Protein AF-A0A200IMK9-F1 (afdb_monomer)

Mean predicted aligned error: 8.88 Å

Radius of gyration: 15.99 Å; Cα contacts (8 Å, |Δi|>4): 123; chains: 1; bounding box: 32×32×60 Å

Nearest PDB structures (foldseek):
  2ril-assembly1_A-2  TM=3.548E-01  e=4.565E+00  Shewanella loihica PV-4
  8ffz-assembly1_B  TM=2.718E-01  e=2.944E+00  Saccharomyces cerevisiae S288C

Sequence (125 aa):
MKTKLRGLKRRWKLMLKNLDNMAETIDSTDDEIFIKESFQDFNRKISSSYKIELFDKLLHILTTKQKQDGKRCYLLWYLPNDIFESSILIFNGSVALEKFIKERSSSAIDSGEYRLFLNKVNNPE

pLDDT: mean 75.06, std 14.64, range [32.56, 89.75]

Foldseek 3Di:
DPPPPVVVVVLLVVQLVVLVVVLVDDDVPDQKFFRPDDPVVCLVPQDPVSLVVVVVSQVVSQVSNCVVDVQKWWKFKADSSCRRPTIIGIGRDDVVVVVVCVVVVVVPPRPPIDIDTDHPPDPDD

Solvent-accessible surface area (backbone atoms only — not comparable to full-atom values): 7564 Å² total; per-residue (Å²): 136,86,74,68,60,67,54,49,57,51,50,51,54,48,46,55,52,52,52,50,51,56,50,70,54,83,60,94,80,63,51,62,51,66,57,85,67,81,53,80,96,44,62,96,66,68,48,72,67,57,52,49,54,50,50,55,49,52,51,52,36,53,57,50,42,44,72,77,39,81,73,50,32,47,34,41,43,38,27,83,91,46,59,60,78,20,32,37,42,47,27,95,26,65,70,60,48,53,51,51,53,53,63,52,65,75,60,73,80,75,82,76,59,50,77,47,77,60,72,80,76,78,81,77,130

Secondary structure (DSSP, 8-state):
---SHHHHHHHHHHHHHHHHHHHH---TT-SEEE-----GGGGGG--HHHHHHHHHHHHHHHHHHHHH-SSSEEEEEE-TT-GGG-EEEEESSHHHHHHHHHHHHTT---TT-EEEEE-------

Structure (mmCIF, N/CA/C/O backbone):
data_AF-A0A200IMK9-F1
#
_entry.id   AF-A0A200IMK9-F1
#
loop_
_atom_site.group_PDB
_atom_site.id
_atom_site.type_symbol
_atom_site.label_atom_id
_atom_site.label_alt_id
_atom_site.label_comp_id
_atom_site.label_asym_id
_atom_site.label_entity_id
_atom_site.label_seq_id
_atom_site.pdbx_PDB_ins_code
_atom_site.Cartn_x
_atom_site.Cartn_y
_atom_site.Cartn_z
_atom_site.occupancy
_atom_site.B_iso_or_equiv
_atom_site.auth_seq_id
_atom_site.auth_comp_id
_atom_site.auth_asym_id
_atom_site.auth_atom_id
_atom_site.pdbx_PDB_model_num
ATOM 1 N N . MET A 1 1 ? 13.988 -2.450 -32.030 1.00 40.12 1 MET A N 1
ATOM 2 C CA . MET A 1 1 ? 12.693 -2.057 -31.417 1.00 40.12 1 MET A CA 1
ATOM 3 C C . MET A 1 1 ? 12.920 -1.338 -30.077 1.00 40.12 1 MET A C 1
ATOM 5 O O . MET A 1 1 ? 13.164 -1.987 -29.069 1.00 40.12 1 MET A O 1
ATOM 9 N N . LYS A 1 2 ? 12.879 0.005 -30.054 1.00 46.94 2 LYS A N 1
ATOM 10 C CA . LYS A 1 2 ? 13.056 0.873 -28.857 1.00 46.94 2 LYS A CA 1
ATOM 11 C C . LYS A 1 2 ? 11.723 1.217 -28.154 1.00 46.94 2 LYS A C 1
ATOM 13 O O . LYS A 1 2 ? 11.621 2.205 -27.435 1.00 46.94 2 LYS A O 1
ATOM 18 N N . THR A 1 3 ? 10.684 0.409 -28.352 1.00 49.59 3 THR A N 1
ATOM 19 C CA . THR A 1 3 ? 9.306 0.682 -27.903 1.00 49.59 3 THR A CA 1
ATOM 20 C C . THR A 1 3 ? 9.033 0.365 -26.426 1.00 49.59 3 THR A C 1
ATOM 22 O O . THR A 1 3 ? 7.957 0.677 -25.933 1.00 49.59 3 THR A O 1
ATOM 25 N N . LYS A 1 4 ? 9.985 -0.210 -25.677 1.00 54.78 4 LYS A N 1
ATOM 26 C CA . LYS A 1 4 ? 9.686 -0.814 -24.361 1.00 54.78 4 LYS A CA 1
ATOM 27 C C . LYS A 1 4 ? 9.891 0.081 -23.123 1.00 54.78 4 LYS A C 1
ATOM 29 O O . LYS A 1 4 ? 9.243 -0.161 -22.116 1.00 54.78 4 LYS A O 1
ATOM 34 N N . LEU A 1 5 ? 10.724 1.129 -23.170 1.00 55.88 5 LEU A N 1
ATOM 35 C CA . LEU A 1 5 ? 11.076 1.928 -21.970 1.00 55.88 5 LEU A CA 1
ATOM 36 C C . LEU A 1 5 ? 10.226 3.196 -21.773 1.00 55.88 5 LEU A C 1
ATOM 38 O O . LEU A 1 5 ? 9.859 3.532 -20.648 1.00 55.88 5 LEU A O 1
ATOM 42 N N . ARG A 1 6 ? 9.870 3.896 -22.862 1.00 59.88 6 ARG A N 1
ATOM 43 C CA . ARG A 1 6 ? 9.044 5.119 -22.784 1.00 59.88 6 ARG A CA 1
ATOM 44 C C . ARG A 1 6 ? 7.626 4.828 -22.279 1.00 59.88 6 ARG A C 1
ATOM 46 O O . ARG A 1 6 ? 7.093 5.609 -21.496 1.00 59.88 6 ARG A O 1
ATOM 53 N N . GLY A 1 7 ? 7.047 3.694 -22.683 1.00 75.06 7 GLY A N 1
ATOM 54 C CA . GLY A 1 7 ? 5.740 3.240 -22.197 1.00 75.06 7 GLY A CA 1
ATOM 55 C C . GLY A 1 7 ? 5.753 2.904 -20.706 1.00 75.06 7 GLY A C 1
ATOM 56 O O . GLY A 1 7 ? 4.855 3.331 -19.986 1.00 75.06 7 GLY A O 1
ATOM 57 N N . LEU A 1 8 ? 6.810 2.235 -20.230 1.00 75.25 8 LEU A N 1
ATOM 58 C CA . LEU A 1 8 ? 6.971 1.875 -18.820 1.00 75.25 8 LEU A CA 1
ATOM 59 C C . LEU A 1 8 ? 7.047 3.115 -17.924 1.00 75.25 8 LEU A C 1
ATOM 61 O O . LEU A 1 8 ? 6.275 3.232 -16.981 1.00 75.25 8 LEU A O 1
ATOM 65 N N . LYS A 1 9 ? 7.897 4.091 -18.273 1.00 79.44 9 LYS A N 1
ATOM 66 C CA . LYS A 1 9 ? 8.014 5.344 -17.508 1.00 79.44 9 LYS A CA 1
ATOM 67 C C . LYS A 1 9 ? 6.693 6.118 -17.455 1.00 79.44 9 LYS A C 1
ATOM 69 O O . LYS A 1 9 ? 6.370 6.705 -16.428 1.00 79.44 9 LYS A O 1
ATOM 74 N N . ARG A 1 10 ? 5.925 6.135 -18.553 1.00 82.62 10 ARG A N 1
ATOM 75 C CA . ARG A 1 10 ? 4.606 6.788 -18.592 1.00 82.62 10 ARG A CA 1
ATOM 76 C C . ARG A 1 10 ? 3.596 6.070 -17.698 1.00 82.62 10 ARG A C 1
ATOM 78 O O . ARG A 1 10 ? 2.883 6.743 -16.966 1.00 82.62 10 ARG A O 1
ATOM 85 N N . ARG A 1 11 ? 3.549 4.736 -17.749 1.00 83.31 11 ARG A N 1
ATOM 86 C CA . ARG A 1 11 ? 2.669 3.930 -16.893 1.00 83.31 11 ARG A CA 1
ATOM 87 C C . ARG A 1 11 ? 3.039 4.057 -15.413 1.00 83.31 11 ARG A C 1
ATOM 89 O O . ARG A 1 11 ? 2.147 4.246 -14.605 1.00 83.31 11 ARG A O 1
ATOM 96 N N . TRP A 1 12 ? 4.331 4.068 -15.080 1.00 86.00 12 TRP A N 1
ATOM 97 C CA . TRP A 1 12 ? 4.812 4.309 -13.713 1.00 86.00 12 TRP A CA 1
ATOM 98 C C . TRP A 1 12 ? 4.339 5.657 -13.168 1.00 86.00 12 TRP A C 1
ATOM 100 O O . TRP A 1 12 ? 3.730 5.731 -12.109 1.00 86.00 12 TRP A O 1
ATOM 110 N N . LYS A 1 13 ? 4.526 6.730 -13.945 1.00 87.50 13 LYS A N 1
ATOM 111 C CA . LYS A 1 13 ? 4.020 8.058 -13.574 1.00 87.50 13 LYS A CA 1
ATOM 112 C C . LYS A 1 13 ? 2.499 8.099 -13.423 1.00 87.50 13 LYS A C 1
ATOM 114 O O . LYS A 1 13 ? 2.005 8.828 -12.573 1.00 87.50 13 LYS A O 1
ATOM 119 N N . LEU A 1 14 ? 1.770 7.364 -14.264 1.00 87.19 14 LEU A N 1
ATOM 120 C CA . LEU A 1 14 ? 0.314 7.289 -14.184 1.00 87.19 14 LEU A CA 1
ATOM 121 C C . LEU A 1 14 ? -0.135 6.581 -12.901 1.00 87.19 14 LEU A C 1
ATOM 123 O O . LEU A 1 14 ? -0.978 7.129 -12.204 1.00 87.19 14 LEU A O 1
ATOM 127 N N . MET A 1 15 ? 0.485 5.447 -12.561 1.00 88.25 15 MET A N 1
ATOM 128 C CA . MET A 1 15 ? 0.257 4.738 -11.298 1.00 88.25 15 MET A CA 1
ATOM 129 C C . MET A 1 15 ? 0.483 5.663 -10.100 1.00 88.25 15 MET A C 1
ATOM 131 O O . MET A 1 15 ? -0.398 5.808 -9.261 1.00 88.25 15 MET A O 1
ATOM 135 N N . LEU A 1 16 ? 1.624 6.362 -10.050 1.00 88.81 16 LEU A N 1
ATOM 136 C CA . LEU A 1 16 ? 1.916 7.295 -8.955 1.00 88.81 16 LEU A CA 1
ATOM 137 C C . LEU A 1 16 ? 0.868 8.410 -8.838 1.00 88.81 16 LEU A C 1
ATOM 139 O O . LEU A 1 16 ? 0.472 8.747 -7.728 1.00 88.81 16 LEU A O 1
ATOM 143 N N . LYS A 1 17 ? 0.397 8.952 -9.969 1.00 87.94 17 LYS A N 1
ATOM 144 C CA . LYS A 1 17 ? -0.661 9.971 -9.987 1.00 87.94 17 LYS A CA 1
ATOM 145 C C . LYS A 1 17 ? -2.008 9.411 -9.520 1.00 87.94 17 LYS A C 1
ATOM 147 O O . LYS A 1 17 ? -2.759 10.104 -8.846 1.00 87.94 17 LYS A O 1
ATOM 152 N N . ASN A 1 18 ? -2.330 8.175 -9.886 1.00 86.44 18 ASN A N 1
ATOM 153 C CA . ASN A 1 18 ? -3.572 7.537 -9.462 1.00 86.44 18 ASN A CA 1
ATOM 154 C C . ASN A 1 18 ? -3.564 7.250 -7.958 1.00 86.44 18 ASN A C 1
ATOM 156 O O . ASN A 1 18 ? -4.567 7.505 -7.297 1.00 86.44 18 ASN A O 1
ATOM 160 N N . LEU A 1 19 ? -2.421 6.822 -7.415 1.00 87.00 19 LEU A N 1
ATOM 161 C CA . LEU A 1 19 ? -2.219 6.693 -5.973 1.00 87.00 19 LEU A CA 1
ATOM 162 C C . LEU A 1 19 ? -2.364 8.042 -5.246 1.00 87.00 19 LEU A C 1
ATOM 164 O O . LEU A 1 19 ? -3.026 8.092 -4.214 1.00 87.00 19 LEU A O 1
ATOM 168 N N . ASP A 1 20 ? -1.824 9.140 -5.794 1.00 83.44 20 ASP A N 1
ATOM 169 C CA . ASP A 1 20 ? -2.028 10.488 -5.227 1.00 83.44 20 ASP A CA 1
ATOM 170 C C . ASP A 1 20 ? -3.508 10.870 -5.168 1.00 83.44 20 ASP A C 1
ATOM 172 O O . ASP A 1 20 ? -3.994 11.316 -4.134 1.00 83.44 20 ASP A O 1
ATOM 176 N N . ASN A 1 21 ? -4.249 10.640 -6.253 1.00 84.31 21 ASN A N 1
ATOM 177 C CA . ASN A 1 21 ? -5.676 10.951 -6.278 1.00 84.31 21 ASN A CA 1
ATOM 178 C C . ASN A 1 21 ? -6.437 10.161 -5.198 1.00 84.31 21 ASN A C 1
ATOM 180 O O . ASN A 1 21 ? -7.277 10.730 -4.507 1.00 84.31 21 ASN A O 1
ATOM 184 N N . MET A 1 22 ? -6.111 8.873 -5.012 1.00 80.00 22 MET A N 1
ATOM 185 C CA . MET A 1 22 ? -6.697 8.044 -3.946 1.00 80.00 22 MET A CA 1
ATOM 186 C C . MET A 1 22 ? -6.326 8.550 -2.545 1.00 80.00 22 MET A C 1
ATOM 188 O O . MET A 1 22 ? -7.119 8.437 -1.608 1.00 80.00 22 MET A O 1
ATOM 192 N N . ALA A 1 23 ? -5.138 9.139 -2.388 1.00 73.38 23 ALA A N 1
ATOM 193 C CA . ALA A 1 23 ? -4.707 9.774 -1.147 1.00 73.38 23 ALA A CA 1
ATOM 194 C C . ALA A 1 23 ? -5.572 10.991 -0.792 1.00 73.38 23 ALA A C 1
ATOM 196 O O . ALA A 1 23 ? -5.907 11.192 0.375 1.00 73.38 23 ALA A O 1
ATOM 197 N N . GLU A 1 24 ? -5.979 11.769 -1.791 1.00 74.50 24 GLU A N 1
ATOM 198 C CA . GLU A 1 24 ? -6.756 12.997 -1.609 1.00 74.50 24 GLU A CA 1
ATOM 199 C C . GLU A 1 24 ? -8.262 12.736 -1.452 1.00 74.50 24 GLU A C 1
ATOM 201 O O . GLU A 1 24 ? -8.929 13.425 -0.682 1.00 74.50 24 GLU A O 1
ATOM 206 N N . THR A 1 25 ? -8.811 11.710 -2.109 1.00 70.75 25 THR A N 1
ATOM 207 C CA . THR A 1 25 ? -10.236 11.364 -1.994 1.00 70.75 25 THR A CA 1
ATOM 208 C C . THR A 1 25 ? -10.497 10.524 -0.749 1.00 70.75 25 THR A C 1
ATOM 210 O O . THR A 1 25 ? -10.087 9.367 -0.676 1.00 70.75 25 THR A O 1
ATOM 213 N N . ILE A 1 26 ? -11.156 11.090 0.263 1.00 59.22 26 ILE A N 1
ATOM 214 C CA . ILE A 1 26 ? -11.654 10.326 1.416 1.00 59.22 26 ILE A CA 1
ATOM 215 C C . ILE A 1 26 ? -13.020 9.758 1.034 1.00 59.22 26 ILE A C 1
ATOM 217 O O . ILE A 1 26 ? -14.039 10.414 1.235 1.00 59.22 26 ILE A O 1
ATOM 221 N N . ASP A 1 27 ? -13.037 8.554 0.470 1.00 63.56 27 ASP A N 1
ATOM 222 C CA . ASP A 1 27 ? -14.257 7.756 0.462 1.00 63.56 27 ASP A CA 1
ATOM 223 C C . ASP A 1 27 ? -14.318 6.965 1.778 1.00 63.56 27 ASP A C 1
ATOM 225 O O . ASP A 1 27 ? -13.368 6.275 2.161 1.00 63.56 27 ASP A O 1
ATOM 229 N N . SER A 1 28 ? -15.409 7.118 2.530 1.00 57.91 28 SER A N 1
ATOM 230 C CA . SER A 1 28 ? -15.610 6.401 3.794 1.00 57.91 28 SER A CA 1
ATOM 231 C C . SER A 1 28 ? -15.906 4.913 3.597 1.00 57.91 28 SER A C 1
ATOM 233 O O . SER A 1 28 ? -15.990 4.194 4.590 1.00 57.91 28 SER A O 1
ATOM 235 N N . THR A 1 29 ? -16.109 4.472 2.352 1.00 65.31 29 THR A N 1
ATOM 236 C CA . THR A 1 29 ? -16.461 3.086 2.011 1.00 65.31 29 THR A CA 1
ATOM 237 C C . THR A 1 29 ? -15.278 2.227 1.567 1.00 65.31 29 THR A C 1
ATOM 239 O O . THR A 1 29 ? -15.408 1.007 1.542 1.00 65.31 29 THR A O 1
ATOM 242 N N . ASP A 1 30 ? -14.129 2.835 1.262 1.00 72.31 30 ASP A N 1
ATOM 243 C CA . ASP A 1 30 ? -12.940 2.087 0.860 1.00 72.31 30 ASP A CA 1
ATOM 244 C C . ASP A 1 30 ? -12.216 1.513 2.089 1.00 72.31 30 ASP A C 1
ATOM 246 O O . ASP A 1 30 ? -11.773 2.255 2.974 1.00 72.31 30 ASP A O 1
ATOM 250 N N . ASP A 1 31 ? -12.055 0.188 2.101 1.00 83.44 31 ASP A N 1
ATOM 251 C CA . ASP A 1 31 ? -11.272 -0.555 3.100 1.00 83.44 31 ASP A CA 1
ATOM 252 C C . ASP A 1 31 ? -9.808 -0.769 2.655 1.00 83.44 31 ASP A C 1
ATOM 254 O O . ASP A 1 31 ? -8.977 -1.265 3.418 1.00 83.44 31 ASP A O 1
ATOM 258 N N . GLU A 1 32 ? -9.459 -0.385 1.421 1.00 86.19 32 GLU A N 1
ATOM 259 C CA . GLU A 1 32 ? -8.133 -0.614 0.844 1.00 86.19 32 GLU A CA 1
ATOM 260 C C . GLU A 1 32 ? -7.762 0.419 -0.234 1.00 86.19 32 GLU A C 1
ATOM 262 O O . GLU A 1 32 ? -8.541 0.724 -1.137 1.00 86.19 32 GLU A O 1
ATOM 267 N N . ILE A 1 33 ? -6.519 0.903 -0.185 1.00 86.69 33 ILE A N 1
ATOM 268 C CA . ILE A 1 33 ? -5.871 1.659 -1.264 1.00 86.69 33 ILE A CA 1
ATOM 269 C C . ILE A 1 33 ? -4.807 0.759 -1.889 1.00 86.69 33 ILE A C 1
ATOM 271 O O . ILE A 1 33 ? -3.819 0.425 -1.238 1.00 86.69 33 ILE A O 1
ATOM 275 N N . PHE A 1 34 ? -4.971 0.403 -3.160 1.00 85.31 34 PHE A N 1
ATOM 276 C CA . PHE A 1 34 ? -4.105 -0.558 -3.844 1.00 85.31 34 PHE A CA 1
ATOM 277 C C . PHE A 1 34 ? -3.642 -0.066 -5.217 1.00 85.31 34 PHE A C 1
ATOM 279 O O . PHE A 1 34 ? -4.190 0.872 -5.805 1.00 85.31 34 PHE A O 1
ATOM 286 N N . ILE A 1 35 ? -2.618 -0.731 -5.7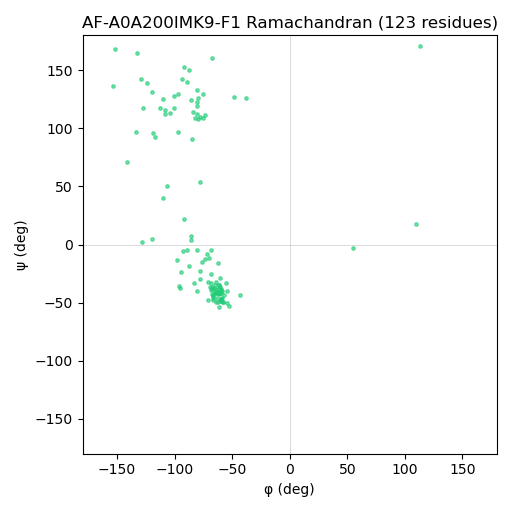46 1.00 83.38 35 ILE A N 1
ATOM 287 C CA . ILE A 1 35 ? -2.071 -0.453 -7.073 1.00 83.38 35 ILE A CA 1
ATOM 288 C C . ILE A 1 35 ? -2.962 -1.115 -8.127 1.00 83.38 35 ILE A C 1
ATOM 290 O O . ILE A 1 35 ? -2.965 -2.331 -8.294 1.00 83.38 35 ILE A O 1
ATOM 294 N N . LYS A 1 36 ? -3.719 -0.306 -8.875 1.00 77.75 36 LYS A N 1
ATOM 295 C CA . LYS A 1 36 ? -4.603 -0.804 -9.947 1.00 77.75 36 LYS A CA 1
ATOM 296 C C . LYS A 1 36 ? -3.839 -1.163 -11.224 1.00 77.75 36 LYS A C 1
ATOM 298 O O . LYS A 1 36 ? -4.331 -1.916 -12.064 1.00 77.75 36 LYS A O 1
ATOM 303 N N . GLU A 1 37 ? -2.653 -0.598 -11.419 1.00 79.38 37 GLU A N 1
ATOM 304 C CA . GLU A 1 37 ? -1.851 -0.806 -12.617 1.00 79.38 37 GLU A CA 1
ATOM 305 C C . GLU A 1 37 ? -1.073 -2.121 -12.572 1.00 79.38 37 GLU A C 1
ATOM 307 O O . GLU A 1 37 ? -0.150 -2.290 -11.785 1.00 79.38 37 GLU A O 1
ATOM 312 N N . SER A 1 38 ? -1.344 -3.009 -13.528 1.00 69.31 38 SER A N 1
ATOM 313 C CA . SER A 1 38 ? -0.500 -4.180 -13.765 1.00 69.31 38 SER A CA 1
ATOM 314 C C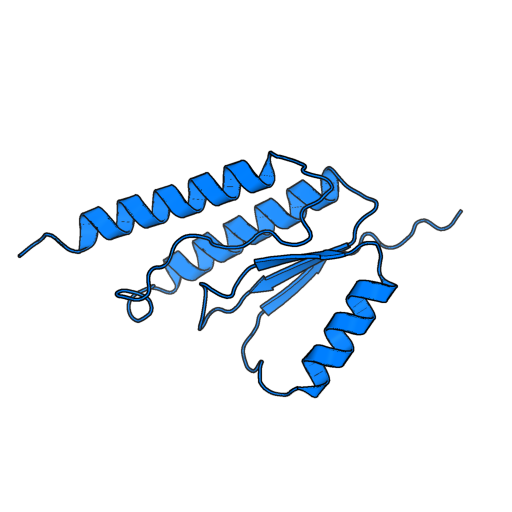 . SER A 1 38 ? 0.751 -3.818 -14.577 1.00 69.31 38 SER A C 1
ATOM 316 O O . SER A 1 38 ? 0.662 -3.294 -15.699 1.00 69.31 38 SER A O 1
ATOM 318 N N . PHE A 1 39 ? 1.932 -4.171 -14.054 1.00 70.50 39 PHE A N 1
ATOM 319 C CA . PHE A 1 39 ? 3.151 -4.334 -14.856 1.00 70.50 39 PHE A CA 1
ATOM 320 C C . PHE A 1 39 ? 3.574 -5.810 -14.960 1.00 70.50 39 PHE A C 1
ATOM 322 O O . PHE A 1 39 ? 4.773 -6.086 -14.932 1.00 70.50 39 PHE A O 1
ATOM 329 N N . GLN A 1 40 ? 2.632 -6.754 -15.118 1.00 64.81 40 GLN A N 1
ATOM 330 C CA . GLN A 1 40 ? 2.917 -8.199 -15.270 1.00 64.81 40 GLN A CA 1
ATOM 331 C C . GLN A 1 40 ? 4.101 -8.497 -16.218 1.00 64.81 40 GLN A C 1
ATOM 333 O O . GLN A 1 40 ? 5.010 -9.242 -15.856 1.00 64.81 40 GLN A O 1
ATOM 338 N N . ASP A 1 41 ? 4.181 -7.823 -17.372 1.00 61.25 41 ASP A N 1
ATOM 339 C CA . ASP A 1 41 ? 5.273 -7.994 -18.353 1.00 61.25 41 ASP A CA 1
ATOM 340 C C . ASP A 1 41 ? 6.648 -7.443 -17.906 1.00 61.25 41 ASP A C 1
ATOM 342 O O . ASP A 1 41 ? 7.676 -7.674 -18.554 1.00 61.25 41 ASP A O 1
ATOM 346 N N . PHE A 1 42 ? 6.686 -6.664 -16.824 1.00 64.19 42 PHE A N 1
ATOM 347 C CA . PHE A 1 42 ? 7.852 -5.915 -16.350 1.00 64.19 42 PHE A CA 1
ATOM 348 C C . PHE A 1 42 ? 8.187 -6.156 -14.875 1.00 64.19 42 PHE A C 1
ATOM 350 O O . PHE A 1 42 ? 9.164 -5.572 -14.409 1.00 64.19 42 PHE A O 1
ATOM 357 N N . ASN A 1 43 ? 7.462 -7.031 -14.165 1.00 59.34 43 ASN A N 1
ATOM 358 C CA . ASN A 1 43 ? 7.662 -7.278 -12.730 1.00 59.34 43 ASN A CA 1
ATOM 359 C C . ASN A 1 43 ? 9.132 -7.655 -12.414 1.00 59.34 43 ASN A C 1
ATOM 361 O O . ASN A 1 43 ? 9.769 -7.096 -11.526 1.00 59.34 43 ASN A O 1
ATOM 365 N N . ARG A 1 44 ? 9.757 -8.469 -13.283 1.00 57.97 44 ARG A N 1
ATOM 366 C CA . ARG A 1 44 ? 11.188 -8.854 -13.213 1.00 57.97 44 ARG A CA 1
ATOM 367 C C . ARG A 1 44 ? 12.199 -7.722 -13.492 1.00 57.97 44 ARG A C 1
ATOM 369 O O . ARG A 1 44 ? 13.400 -7.964 -13.430 1.00 57.97 44 ARG A O 1
ATOM 376 N N . LYS A 1 45 ? 11.757 -6.514 -13.859 1.00 64.50 45 LYS A N 1
ATOM 377 C CA . LYS A 1 45 ? 12.614 -5.379 -14.273 1.00 64.50 45 LYS A CA 1
ATOM 378 C C . LYS A 1 45 ? 12.470 -4.139 -13.396 1.00 64.50 45 LYS A C 1
ATOM 380 O O . LYS A 1 45 ? 13.061 -3.107 -13.718 1.00 64.50 45 LYS A O 1
ATOM 385 N N . ILE A 1 46 ? 11.698 -4.213 -12.318 1.00 74.94 46 ILE A N 1
ATOM 386 C CA . ILE A 1 46 ? 11.540 -3.082 -11.408 1.00 74.94 46 ILE A CA 1
ATOM 387 C C . ILE A 1 46 ? 12.778 -3.012 -10.516 1.00 74.94 46 ILE A C 1
ATOM 389 O O . ILE A 1 46 ? 13.015 -3.885 -9.681 1.00 74.94 46 ILE A O 1
ATOM 393 N N . SER A 1 47 ? 13.604 -1.991 -10.744 1.00 81.75 47 SER A N 1
ATOM 394 C CA . SER A 1 47 ? 14.821 -1.768 -9.967 1.00 81.75 47 SER A CA 1
ATOM 395 C C . SER A 1 47 ? 14.500 -1.379 -8.525 1.00 81.75 47 SER A C 1
ATOM 397 O O . SER A 1 47 ? 13.412 -0.884 -8.224 1.00 81.75 47 SER A O 1
ATOM 399 N N . SER A 1 48 ? 15.481 -1.532 -7.635 1.00 82.56 48 SER A N 1
ATOM 400 C CA . SER A 1 48 ? 15.357 -1.116 -6.235 1.00 82.56 48 SER A CA 1
ATOM 401 C C . SER A 1 48 ? 14.967 0.358 -6.088 1.00 82.56 48 SER A C 1
ATOM 403 O O . SER A 1 48 ? 14.204 0.690 -5.194 1.00 82.56 48 SER A O 1
ATOM 405 N N . SER A 1 49 ? 15.410 1.237 -6.993 1.00 84.50 49 SER A N 1
ATOM 406 C CA . SER A 1 49 ? 15.038 2.658 -6.968 1.00 84.50 49 SER A CA 1
ATOM 407 C C . SER A 1 49 ? 13.536 2.882 -7.158 1.00 84.50 49 SER A C 1
ATOM 409 O O . SER A 1 49 ? 12.954 3.689 -6.448 1.00 84.50 49 SER A O 1
ATOM 411 N N . TYR A 1 50 ? 12.899 2.148 -8.075 1.00 84.56 50 TYR A N 1
ATOM 412 C CA . TYR A 1 50 ? 11.449 2.232 -8.277 1.00 84.56 50 TYR A CA 1
ATOM 413 C C . TYR A 1 50 ? 10.677 1.642 -7.094 1.00 84.56 50 TYR A C 1
ATOM 415 O O . TYR A 1 50 ? 9.656 2.182 -6.686 1.00 84.56 50 TYR A O 1
ATOM 423 N N . LYS A 1 51 ? 11.195 0.562 -6.502 1.00 84.69 51 LYS A N 1
ATOM 424 C CA . LYS A 1 51 ? 10.640 -0.019 -5.274 1.00 84.69 51 LYS A CA 1
ATOM 425 C C . LYS A 1 51 ? 10.658 0.991 -4.119 1.00 84.69 51 LYS A C 1
ATOM 427 O O . LYS A 1 51 ? 9.644 1.178 -3.463 1.00 84.69 51 LYS A O 1
ATOM 432 N N . ILE A 1 52 ? 11.782 1.680 -3.913 1.00 86.44 52 ILE A N 1
ATOM 433 C CA . ILE A 1 52 ? 11.910 2.728 -2.887 1.00 86.44 52 ILE A CA 1
ATOM 434 C C . ILE A 1 52 ? 10.959 3.896 -3.178 1.00 86.44 52 ILE A C 1
ATOM 436 O O . ILE A 1 52 ? 10.223 4.300 -2.290 1.00 86.44 52 ILE A O 1
ATOM 440 N N . GLU A 1 53 ? 10.902 4.380 -4.424 1.00 89.50 53 GLU A N 1
ATOM 441 C CA . GLU A 1 53 ? 9.988 5.469 -4.813 1.00 89.50 53 GLU A CA 1
ATOM 442 C C . GLU A 1 53 ? 8.522 5.123 -4.511 1.00 89.50 53 GLU A C 1
ATOM 444 O O . GLU A 1 53 ? 7.782 5.953 -3.986 1.00 89.50 53 GLU A O 1
ATOM 449 N N . LEU A 1 54 ? 8.098 3.892 -4.817 1.00 88.38 54 LEU A N 1
ATOM 450 C CA . LEU A 1 54 ? 6.751 3.425 -4.502 1.00 88.38 54 LEU A CA 1
ATOM 451 C C . LEU A 1 54 ? 6.522 3.309 -2.992 1.00 88.38 54 LEU A C 1
ATOM 453 O O . LEU A 1 54 ? 5.471 3.713 -2.505 1.00 88.38 54 LEU A O 1
ATOM 457 N N . PHE A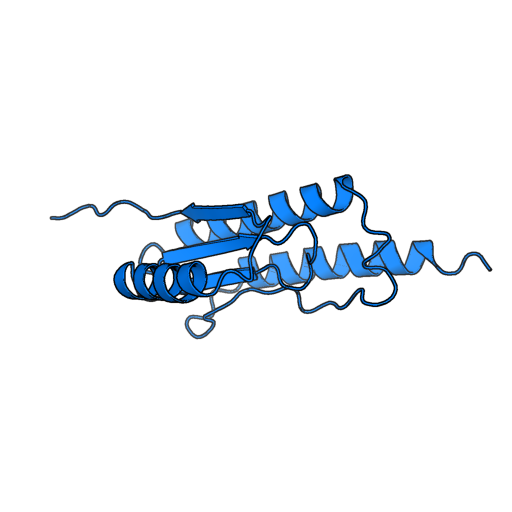 1 55 ? 7.488 2.774 -2.251 1.00 88.69 55 PHE A N 1
ATOM 458 C CA . PHE A 1 55 ? 7.395 2.679 -0.799 1.00 88.69 55 PHE A CA 1
ATOM 459 C C . PHE A 1 55 ? 7.244 4.061 -0.149 1.00 88.69 55 PHE A C 1
ATOM 461 O O . PHE A 1 55 ? 6.313 4.266 0.628 1.00 88.69 55 PHE A O 1
ATOM 468 N N . ASP A 1 56 ? 8.090 5.026 -0.522 1.00 89.31 56 ASP A N 1
ATOM 469 C CA . ASP A 1 56 ? 8.021 6.406 -0.026 1.00 89.31 56 ASP A CA 1
ATOM 470 C C . ASP A 1 56 ? 6.669 7.043 -0.364 1.00 89.31 56 ASP A C 1
ATOM 472 O O . ASP A 1 56 ? 6.068 7.740 0.458 1.00 89.31 56 ASP A O 1
ATOM 476 N N . LYS A 1 57 ? 6.153 6.755 -1.565 1.00 89.06 57 LYS A N 1
ATOM 477 C CA . LYS A 1 57 ? 4.827 7.194 -1.999 1.00 89.06 57 LYS A CA 1
ATOM 478 C C . LYS A 1 57 ? 3.728 6.632 -1.103 1.00 89.06 57 LYS A C 1
ATOM 480 O O . LYS A 1 57 ? 2.933 7.401 -0.572 1.00 89.06 57 LYS A O 1
ATOM 485 N N . LEU A 1 58 ? 3.685 5.316 -0.914 1.00 89.75 58 LEU A N 1
ATOM 486 C CA . LEU A 1 58 ? 2.673 4.662 -0.084 1.00 89.75 58 LEU A CA 1
ATOM 487 C C . LEU A 1 58 ? 2.768 5.118 1.378 1.00 89.75 58 LEU A C 1
ATOM 489 O O . LEU A 1 58 ? 1.747 5.376 2.011 1.00 89.75 58 LEU A O 1
ATOM 493 N N . LEU A 1 59 ? 3.979 5.313 1.902 1.00 88.81 59 LEU A N 1
ATOM 494 C CA . LEU A 1 59 ? 4.189 5.856 3.243 1.00 88.81 59 LEU A CA 1
ATOM 495 C C . LEU A 1 59 ? 3.650 7.290 3.374 1.00 88.81 59 LEU A C 1
ATOM 497 O O . LEU A 1 59 ? 3.005 7.637 4.369 1.00 88.81 59 LEU A O 1
ATOM 501 N N . HIS A 1 60 ? 3.866 8.132 2.363 1.00 88.75 60 HIS A N 1
ATOM 502 C CA . HIS A 1 60 ? 3.299 9.478 2.334 1.00 88.75 60 HIS A CA 1
ATOM 503 C C . HIS A 1 60 ? 1.761 9.459 2.325 1.00 88.75 60 HIS A C 1
ATOM 505 O O . HIS A 1 60 ? 1.127 10.225 3.054 1.00 88.75 60 HIS A O 1
ATOM 511 N N . ILE A 1 61 ? 1.155 8.547 1.563 1.00 88.12 61 ILE A N 1
ATOM 512 C CA . ILE A 1 61 ? -0.303 8.370 1.517 1.00 88.12 61 ILE A CA 1
ATOM 513 C C . ILE A 1 61 ? -0.829 7.915 2.878 1.00 88.12 61 ILE A C 1
ATOM 515 O O . ILE A 1 61 ? -1.741 8.540 3.418 1.00 88.12 61 ILE A O 1
ATOM 519 N N . LEU A 1 62 ? -0.207 6.888 3.465 1.00 87.62 62 LEU A N 1
ATOM 520 C CA . LEU A 1 62 ? -0.545 6.353 4.784 1.00 87.62 62 LEU A CA 1
ATOM 521 C C . LEU A 1 62 ? -0.563 7.466 5.841 1.00 87.62 62 LEU A C 1
ATOM 523 O O . LEU A 1 62 ? -1.557 7.661 6.540 1.00 87.62 62 LEU A O 1
ATOM 527 N N . THR A 1 63 ? 0.529 8.231 5.927 1.00 85.94 63 THR A N 1
ATOM 528 C CA . THR A 1 63 ? 0.671 9.318 6.909 1.00 85.94 63 THR A CA 1
ATOM 529 C C . THR A 1 63 ? -0.321 10.457 6.676 1.00 85.94 63 THR A C 1
ATOM 531 O O . THR A 1 63 ? -0.803 11.058 7.637 1.00 85.94 63 THR A O 1
ATOM 534 N N . THR A 1 64 ? -0.650 10.762 5.419 1.00 86.31 64 THR A N 1
ATOM 535 C CA . THR A 1 64 ? -1.621 11.807 5.070 1.00 86.31 64 THR A CA 1
ATOM 536 C C . THR A 1 64 ? -3.041 11.388 5.436 1.00 86.31 64 THR A C 1
ATOM 538 O O . THR A 1 64 ? -3.736 12.140 6.121 1.00 86.31 64 THR A O 1
ATOM 541 N N . LYS A 1 65 ? -3.447 10.166 5.069 1.00 83.06 65 LYS A N 1
ATOM 542 C CA . LYS A 1 65 ? -4.767 9.616 5.404 1.00 83.06 65 LYS A CA 1
ATOM 543 C C . LYS A 1 65 ? -4.986 9.540 6.907 1.00 83.06 65 LYS A C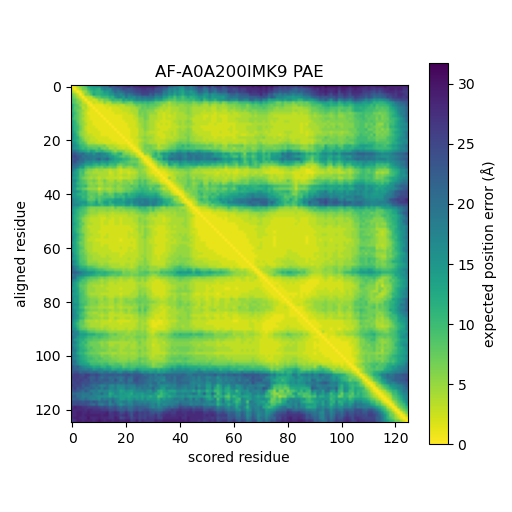 1
ATOM 545 O O . LYS A 1 65 ? -5.994 10.034 7.395 1.00 83.06 65 LYS A O 1
ATOM 550 N N . GLN A 1 66 ? -4.009 9.034 7.653 1.00 80.69 66 GLN A N 1
ATOM 551 C CA . GLN A 1 66 ? -4.102 8.960 9.111 1.00 80.69 66 GLN A CA 1
ATOM 552 C C . GLN A 1 66 ? -4.239 10.348 9.769 1.00 80.69 66 GLN A C 1
ATOM 554 O O . GLN A 1 66 ? -4.917 10.500 10.784 1.00 80.69 66 GLN A O 1
ATOM 559 N N . LYS A 1 67 ? -3.602 11.388 9.212 1.00 83.62 67 LYS A N 1
ATOM 560 C CA . LYS A 1 67 ? -3.777 12.767 9.703 1.00 83.62 67 LYS A CA 1
ATOM 561 C C . LYS A 1 67 ? -5.184 13.302 9.440 1.00 83.62 67 LYS A C 1
ATOM 563 O O . LYS A 1 67 ? -5.694 14.056 10.264 1.00 83.62 67 LYS A O 1
ATOM 568 N N . GLN A 1 68 ? -5.779 12.945 8.304 1.00 81.94 68 GLN A N 1
ATOM 569 C CA . GLN A 1 68 ? -7.131 13.361 7.922 1.00 81.94 68 GLN A CA 1
ATOM 570 C C . GLN A 1 68 ? -8.220 12.564 8.653 1.00 81.94 68 GLN A C 1
ATOM 572 O O . GLN A 1 68 ? -9.298 13.090 8.917 1.00 81.94 68 GLN A O 1
ATOM 577 N N . ASP A 1 69 ? -7.929 11.314 9.004 1.00 79.44 69 ASP A N 1
ATOM 578 C CA . ASP A 1 69 ? -8.852 10.386 9.639 1.00 79.44 69 ASP A CA 1
ATOM 579 C C . ASP A 1 69 ? -8.189 9.689 10.829 1.00 79.44 69 ASP A C 1
ATOM 581 O O . ASP A 1 69 ? -7.490 8.684 10.702 1.00 79.44 69 ASP A O 1
ATOM 585 N N . GLY A 1 70 ? -8.449 10.244 12.012 1.00 73.75 70 GLY A N 1
ATOM 586 C CA . GLY A 1 70 ? -7.945 9.720 13.277 1.00 73.75 70 GLY A CA 1
ATOM 587 C C . GLY A 1 70 ? -8.796 8.616 13.907 1.00 73.75 70 GLY A C 1
ATOM 588 O O . GLY A 1 70 ? -8.498 8.239 15.037 1.00 73.75 70 GLY A O 1
ATOM 589 N N . LYS A 1 71 ? -9.867 8.144 13.250 1.00 81.06 71 LYS A N 1
ATOM 590 C CA . LYS A 1 71 ? -10.772 7.123 13.813 1.00 81.06 71 LYS A CA 1
ATOM 591 C C . LYS A 1 71 ? -10.424 5.712 13.349 1.00 81.06 71 LYS A C 1
ATOM 593 O O . LYS A 1 71 ? -10.595 4.764 14.112 1.00 81.06 71 LYS A O 1
ATOM 598 N N . ARG A 1 72 ? -9.975 5.572 12.101 1.00 85.31 72 ARG A N 1
ATOM 599 C CA . ARG A 1 72 ? -9.611 4.281 11.504 1.00 85.31 72 ARG A CA 1
ATOM 600 C C . ARG A 1 72 ? -8.124 3.983 11.694 1.00 85.31 72 ARG A C 1
ATOM 602 O O . ARG A 1 72 ? -7.292 4.882 11.814 1.00 85.31 72 ARG A O 1
ATOM 609 N N . CYS A 1 73 ? -7.793 2.700 11.722 1.00 86.00 73 CYS A N 1
ATOM 610 C CA . CYS A 1 73 ? -6.417 2.223 11.741 1.00 86.00 73 CYS A CA 1
ATOM 611 C C . CYS A 1 73 ? -5.964 1.939 10.310 1.00 86.00 73 CYS A C 1
ATOM 613 O O . CYS A 1 73 ? -6.733 1.407 9.515 1.00 86.00 73 CYS A O 1
ATOM 615 N N . TYR A 1 74 ? -4.707 2.250 10.004 1.00 87.25 74 TYR A N 1
ATOM 616 C CA . TYR A 1 74 ? -4.145 2.064 8.673 1.00 87.25 74 TYR A CA 1
ATOM 617 C C . TYR A 1 74 ? -2.893 1.184 8.736 1.00 87.25 74 TYR A C 1
ATOM 619 O O . TYR A 1 74 ? -2.051 1.343 9.626 1.00 87.25 74 TYR A O 1
ATOM 627 N N . LEU A 1 75 ? -2.761 0.274 7.775 1.00 87.75 75 LEU A N 1
ATOM 628 C CA . LEU A 1 75 ? -1.640 -0.651 7.640 1.00 87.75 75 LEU A CA 1
ATOM 629 C C . LEU A 1 75 ? -1.064 -0.543 6.235 1.00 87.75 75 LEU A C 1
ATOM 631 O O . LEU A 1 75 ? -1.740 -0.887 5.272 1.00 87.75 75 LEU A O 1
ATOM 635 N N . LEU A 1 76 ? 0.197 -0.128 6.120 1.00 89.56 76 LEU A N 1
ATOM 636 C CA . LEU A 1 76 ? 0.935 -0.304 4.874 1.00 89.56 76 LEU A CA 1
ATOM 637 C C . LEU A 1 76 ? 1.455 -1.740 4.801 1.00 89.56 76 LEU A C 1
ATOM 639 O O . 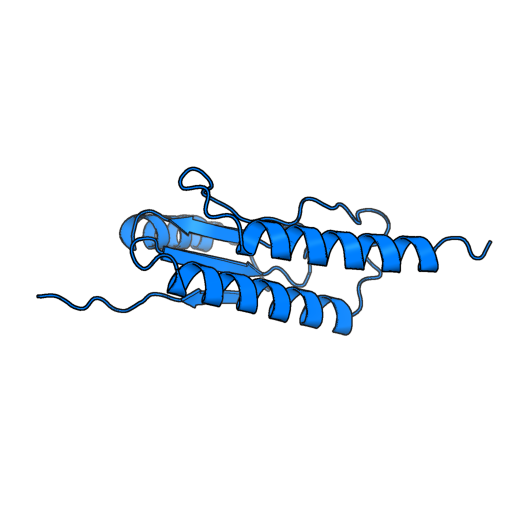LEU A 1 76 ? 2.341 -2.140 5.566 1.00 89.56 76 LEU A O 1
ATOM 643 N N . TRP A 1 77 ? 0.899 -2.483 3.854 1.00 88.06 77 TRP A N 1
ATOM 644 C CA . TRP A 1 77 ? 1.330 -3.808 3.458 1.00 88.06 77 TRP A CA 1
ATOM 645 C C . TRP A 1 77 ? 2.234 -3.692 2.233 1.00 88.06 77 TRP A C 1
ATOM 647 O O . TRP A 1 77 ? 1.756 -3.545 1.110 1.00 88.06 77 TRP A O 1
ATOM 657 N N . TYR A 1 78 ? 3.552 -3.686 2.438 1.00 86.81 78 TYR A N 1
ATOM 658 C CA . TYR A 1 78 ? 4.503 -3.524 1.342 1.00 86.81 78 TYR A CA 1
ATOM 659 C C . TYR A 1 78 ? 5.274 -4.812 1.057 1.00 86.81 78 TYR A C 1
ATOM 661 O O . TYR A 1 78 ? 5.955 -5.365 1.925 1.00 86.81 78 TYR A O 1
ATOM 669 N N . LEU A 1 79 ? 5.214 -5.244 -0.201 1.00 82.69 79 LEU A N 1
ATOM 670 C CA . LEU A 1 79 ? 5.794 -6.479 -0.714 1.00 82.69 79 LEU A CA 1
ATOM 671 C C . LEU A 1 79 ? 6.873 -6.151 -1.756 1.00 82.69 79 LEU A C 1
ATOM 673 O O . LEU A 1 79 ? 6.585 -6.040 -2.944 1.00 82.69 79 LEU A O 1
ATOM 677 N N . PRO A 1 80 ? 8.156 -6.028 -1.371 1.00 76.50 80 PRO A N 1
ATOM 678 C CA . PRO A 1 80 ? 9.221 -5.642 -2.301 1.00 76.50 80 PRO A CA 1
ATOM 679 C C . PRO A 1 80 ? 9.400 -6.609 -3.474 1.00 76.50 80 PRO A C 1
ATOM 681 O O . PRO A 1 80 ? 9.898 -6.218 -4.534 1.00 76.50 80 PRO A O 1
ATOM 684 N N . ASN A 1 81 ? 9.071 -7.884 -3.270 1.00 76.19 81 ASN A N 1
ATOM 685 C CA . ASN A 1 81 ? 9.174 -8.925 -4.291 1.00 76.19 81 ASN A CA 1
ATOM 686 C C . ASN A 1 81 ? 7.915 -9.032 -5.153 1.00 76.19 81 ASN A C 1
ATOM 688 O O . ASN A 1 81 ? 8.010 -9.554 -6.262 1.00 76.19 81 ASN A O 1
ATOM 692 N N . ASP A 1 82 ? 6.794 -8.487 -4.681 1.00 77.81 82 ASP A N 1
ATOM 693 C CA . ASP A 1 82 ? 5.546 -8.425 -5.425 1.00 77.81 82 ASP A CA 1
ATOM 694 C C . ASP A 1 82 ? 4.835 -7.096 -5.186 1.00 77.81 82 ASP A C 1
ATOM 696 O O . ASP A 1 82 ? 3.827 -6.994 -4.490 1.00 77.81 82 ASP A O 1
ATOM 700 N N . ILE A 1 83 ? 5.412 -6.031 -5.742 1.00 79.75 83 ILE A N 1
ATOM 701 C CA . ILE A 1 83 ? 4.943 -4.681 -5.437 1.00 79.75 83 ILE A CA 1
ATOM 702 C C . ILE A 1 83 ? 3.492 -4.433 -5.875 1.00 79.75 83 ILE A C 1
ATOM 704 O O . ILE A 1 83 ? 2.910 -3.460 -5.424 1.00 79.75 83 ILE A O 1
ATOM 708 N N . PHE A 1 84 ? 2.915 -5.273 -6.744 1.00 79.12 84 PHE A N 1
ATOM 709 C CA . PHE A 1 84 ? 1.516 -5.169 -7.183 1.00 79.12 84 PHE A CA 1
ATOM 710 C C . PHE A 1 84 ? 0.522 -5.530 -6.100 1.00 79.12 84 PHE A C 1
ATOM 712 O O . PHE A 1 84 ? -0.550 -4.942 -6.040 1.00 79.12 84 PHE A O 1
ATOM 719 N N . GLU A 1 85 ? 0.918 -6.452 -5.235 1.00 80.31 85 GLU A N 1
ATOM 720 C CA . GLU A 1 85 ? 0.146 -6.884 -4.079 1.00 80.31 85 GLU A CA 1
ATOM 721 C C . GLU A 1 85 ? 0.399 -5.960 -2.871 1.00 80.31 85 GLU A C 1
ATOM 723 O O . GLU A 1 85 ? -0.030 -6.238 -1.755 1.00 80.31 85 GLU A O 1
ATOM 728 N N . SER A 1 86 ? 1.133 -4.853 -3.064 1.00 85.56 86 SER A N 1
ATOM 729 C CA . SER A 1 86 ? 1.306 -3.845 -2.020 1.00 85.56 86 SER A CA 1
ATOM 730 C C . SER A 1 86 ? 0.096 -2.921 -1.946 1.00 85.56 86 SER A C 1
ATOM 732 O O . SER A 1 86 ? -0.341 -2.363 -2.958 1.00 85.56 86 SER A O 1
ATOM 734 N N . SER A 1 87 ? -0.393 -2.688 -0.735 1.00 88.31 87 SER A N 1
ATOM 735 C CA . SER A 1 87 ? -1.563 -1.852 -0.490 1.00 88.31 87 SER A CA 1
ATOM 736 C C . SER A 1 87 ? -1.522 -1.185 0.883 1.00 88.31 87 SER A C 1
ATOM 738 O O . SER A 1 87 ? -0.672 -1.470 1.731 1.00 88.31 87 SER A O 1
ATOM 740 N N . ILE A 1 88 ? -2.424 -0.230 1.091 1.00 89.56 88 ILE A N 1
ATOM 741 C CA . ILE A 1 88 ? -2.733 0.334 2.400 1.00 89.56 88 ILE A CA 1
ATOM 742 C C . ILE A 1 88 ? -4.114 -0.173 2.791 1.00 89.56 88 ILE A C 1
ATOM 744 O O . ILE A 1 88 ? -5.111 0.213 2.186 1.00 89.56 88 ILE A O 1
ATOM 748 N N . LEU A 1 89 ? -4.157 -1.012 3.816 1.00 89.12 89 LEU A N 1
ATOM 749 C CA . LEU A 1 89 ? -5.379 -1.573 4.376 1.00 89.12 89 LEU A CA 1
ATOM 750 C C . LEU A 1 89 ? -5.924 -0.647 5.465 1.00 89.12 89 LEU A C 1
ATOM 752 O O . LEU A 1 89 ? -5.158 -0.100 6.269 1.00 89.12 89 LEU A O 1
ATOM 756 N N . ILE A 1 90 ? -7.242 -0.480 5.496 1.00 88.69 90 ILE A N 1
ATOM 757 C CA . ILE A 1 90 ? -7.957 0.437 6.382 1.00 88.69 90 ILE A CA 1
ATOM 758 C C . ILE A 1 90 ? -8.915 -0.376 7.253 1.00 88.69 90 ILE A C 1
ATOM 760 O O . ILE A 1 90 ? -9.665 -1.216 6.771 1.00 88.69 90 ILE A O 1
ATOM 764 N N . PHE A 1 91 ? -8.893 -0.130 8.561 1.00 87.62 91 PHE A N 1
ATOM 765 C CA . PHE A 1 91 ? -9.663 -0.894 9.539 1.00 87.62 91 PHE A CA 1
ATOM 766 C C . PHE A 1 91 ? -10.465 0.024 10.457 1.00 87.62 91 PHE A C 1
ATOM 768 O O . PHE A 1 91 ? -9.969 1.050 10.929 1.00 87.62 91 PHE A O 1
ATOM 775 N N . ASN A 1 92 ? -11.677 -0.400 10.813 1.00 86.94 92 ASN A N 1
ATOM 776 C CA . ASN A 1 92 ? -12.542 0.279 11.784 1.00 86.94 92 ASN A CA 1
ATOM 777 C C . ASN A 1 92 ? -12.111 0.006 13.241 1.00 86.94 92 ASN A C 1
ATOM 779 O O . ASN A 1 92 ? -12.899 -0.458 14.062 1.00 86.94 92 ASN A O 1
ATOM 783 N N . GLY A 1 93 ? -10.841 0.274 13.553 1.00 84.62 93 GLY A N 1
ATOM 784 C CA . GLY A 1 93 ? -10.262 0.159 14.892 1.00 84.62 93 GLY A CA 1
ATOM 785 C C . GLY A 1 93 ? -9.214 -0.947 15.046 1.00 84.62 93 GLY A C 1
ATOM 786 O O . GLY A 1 93 ? -9.014 -1.795 14.172 1.00 84.62 93 GLY A O 1
ATOM 787 N N . SER A 1 94 ? -8.536 -0.935 16.197 1.00 82.94 94 SER A N 1
ATOM 788 C CA . SER A 1 94 ? -7.365 -1.781 16.464 1.00 82.94 94 SER A CA 1
ATOM 789 C C . SER A 1 94 ? 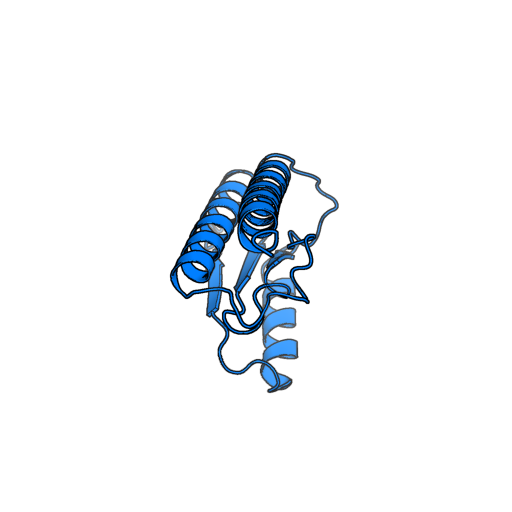-7.694 -3.270 16.564 1.00 82.94 94 SER A C 1
ATOM 791 O O . SER A 1 94 ? -6.902 -4.091 16.119 1.00 82.94 94 SER A O 1
ATOM 793 N N . VAL A 1 95 ? -8.877 -3.631 17.070 1.00 86.31 95 VAL A N 1
ATOM 794 C CA . VAL A 1 95 ? -9.296 -5.038 17.222 1.00 86.31 95 VAL A CA 1
ATOM 795 C C . VAL A 1 95 ? -9.363 -5.756 15.869 1.00 86.31 95 VAL A C 1
ATOM 797 O O . VAL A 1 95 ? -8.908 -6.893 15.742 1.00 86.31 95 VAL A O 1
ATOM 800 N N . ALA A 1 96 ? -9.906 -5.094 14.841 1.00 86.56 96 ALA A N 1
ATOM 801 C CA . ALA A 1 96 ? -9.996 -5.659 13.495 1.00 86.56 96 ALA A CA 1
ATOM 802 C C . ALA A 1 96 ? -8.606 -5.831 12.862 1.00 86.56 96 ALA A C 1
ATOM 804 O O . ALA A 1 96 ? -8.310 -6.884 12.297 1.00 86.56 96 ALA A O 1
ATOM 805 N N . LEU A 1 97 ? -7.739 -4.829 13.031 1.00 86.88 97 LEU A N 1
ATOM 806 C CA . LEU A 1 97 ? -6.347 -4.877 12.589 1.00 86.88 97 LEU A CA 1
ATOM 807 C C . LEU A 1 97 ? -5.574 -6.028 13.259 1.00 86.88 97 LEU A C 1
ATOM 809 O O . LEU A 1 97 ? -4.906 -6.807 12.582 1.00 86.88 97 LEU A O 1
ATOM 813 N N . GLU A 1 98 ? -5.672 -6.167 14.582 1.00 84.56 98 GLU A N 1
ATOM 814 C CA . GLU A 1 98 ? -4.986 -7.223 15.339 1.00 84.56 98 GLU A CA 1
ATOM 815 C C . GLU A 1 98 ? -5.436 -8.622 14.912 1.00 84.56 98 GLU A C 1
ATOM 817 O O . GLU A 1 98 ? -4.604 -9.518 14.735 1.00 84.56 98 GLU A O 1
ATOM 822 N N . LYS A 1 99 ? -6.745 -8.806 14.693 1.00 87.12 99 LYS A N 1
ATOM 823 C CA . LYS A 1 99 ? -7.297 -10.061 14.176 1.00 87.12 99 LYS A CA 1
ATOM 824 C C . LYS A 1 99 ? -6.708 -10.400 12.805 1.00 87.12 99 LYS A C 1
ATOM 826 O O . LYS A 1 99 ? -6.223 -11.517 12.630 1.00 87.12 99 LYS A O 1
ATOM 831 N N . PHE A 1 100 ? -6.675 -9.432 11.886 1.00 86.00 100 PHE A N 1
ATOM 832 C CA . PHE A 1 100 ? -6.087 -9.605 10.556 1.00 86.00 100 PHE A CA 1
ATOM 833 C C . PHE A 1 100 ? -4.609 -10.021 10.634 1.00 86.00 100 PHE A C 1
ATOM 835 O O . PHE A 1 100 ? -4.211 -11.022 10.039 1.00 86.00 100 PHE A O 1
ATOM 842 N N . ILE A 1 101 ? -3.796 -9.319 11.432 1.00 81.94 101 ILE A N 1
ATOM 843 C CA . ILE A 1 101 ? -2.367 -9.640 11.598 1.00 81.94 101 ILE A CA 1
ATOM 844 C C . ILE A 1 101 ? -2.178 -11.062 12.137 1.00 81.94 101 ILE A C 1
ATOM 846 O O . ILE A 1 101 ? -1.280 -11.778 11.682 1.00 81.94 101 ILE A O 1
ATOM 850 N N . LYS A 1 102 ? -3.002 -11.477 13.106 1.00 82.25 102 LYS A N 1
ATOM 851 C CA . LYS A 1 102 ? -2.917 -12.803 13.727 1.00 82.25 102 LYS A CA 1
ATOM 852 C C . LYS A 1 102 ? -3.264 -13.916 12.740 1.00 82.25 102 LYS A C 1
ATOM 854 O O . LYS A 1 102 ? -2.503 -14.876 12.639 1.00 82.25 102 LYS A O 1
ATOM 859 N N . GLU A 1 103 ? -4.370 -13.772 12.012 1.00 82.94 103 GLU A N 1
ATOM 860 C CA . GLU A 1 103 ? -4.800 -14.719 10.971 1.00 82.94 103 GLU A CA 1
ATOM 861 C C . GLU A 1 103 ? -3.780 -14.822 9.838 1.00 82.94 103 GLU A C 1
ATOM 863 O O . GLU A 1 103 ? -3.562 -15.894 9.274 1.00 82.94 103 GLU A O 1
ATOM 868 N N . ARG A 1 104 ? -3.115 -13.712 9.518 1.00 75.69 104 ARG A N 1
ATOM 869 C CA . ARG A 1 104 ? -2.144 -13.687 8.434 1.00 75.69 104 ARG A CA 1
ATOM 870 C C . ARG A 1 104 ? -0.786 -14.247 8.843 1.00 75.69 104 ARG A C 1
ATOM 872 O O . ARG A 1 104 ? -0.185 -15.017 8.099 1.00 75.69 104 ARG A O 1
ATOM 879 N N . SER A 1 105 ? -0.328 -13.949 10.056 1.00 70.50 105 SER A N 1
ATOM 880 C CA . SER A 1 105 ? 0.958 -14.448 10.565 1.00 70.50 105 SER A CA 1
ATOM 881 C C . SER A 1 105 ? 0.954 -15.960 10.819 1.00 70.50 105 SER A C 1
ATOM 883 O O . SER A 1 105 ? 2.003 -16.591 10.726 1.00 70.50 105 SER A O 1
ATOM 885 N N . SER A 1 106 ? -0.209 -16.569 11.073 1.00 68.62 106 SER A N 1
ATOM 886 C CA . SER A 1 106 ? -0.338 -18.030 11.154 1.00 68.62 106 SER A CA 1
ATOM 887 C C . SER A 1 106 ? -0.274 -18.730 9.790 1.00 68.62 106 SER A C 1
ATOM 889 O O . SER A 1 106 ? -0.115 -19.948 9.754 1.00 68.62 106 SER A O 1
ATOM 891 N N . SER A 1 107 ? -0.370 -17.992 8.676 1.00 62.03 107 SER A N 1
ATOM 892 C CA . SER A 1 107 ? -0.431 -18.564 7.324 1.00 62.03 107 SER A CA 1
ATOM 893 C C . SER A 1 107 ? 0.929 -18.784 6.639 1.00 62.03 107 SER A C 1
ATOM 895 O O . SER A 1 107 ? 0.957 -19.394 5.580 1.00 62.03 107 SER A O 1
ATOM 897 N N . ALA A 1 108 ? 2.054 -18.364 7.239 1.00 52.94 108 ALA A N 1
ATOM 898 C CA . ALA A 1 108 ? 3.449 -18.621 6.811 1.00 52.94 108 ALA A CA 1
ATOM 899 C C . ALA A 1 108 ? 3.869 -18.226 5.367 1.00 52.94 108 ALA A C 1
ATOM 901 O O . ALA A 1 108 ? 5.044 -18.358 5.033 1.00 52.94 108 ALA A O 1
ATOM 902 N N . ILE A 1 109 ? 2.964 -17.723 4.522 1.00 54.97 109 ILE A N 1
ATOM 903 C CA . ILE A 1 109 ? 3.189 -17.449 3.082 1.00 54.97 109 ILE A CA 1
ATOM 904 C C . ILE A 1 109 ? 4.014 -16.169 2.830 1.00 54.97 109 ILE A C 1
ATOM 906 O O . ILE A 1 109 ? 4.606 -15.973 1.772 1.00 54.97 109 ILE A O 1
ATOM 910 N N . ASP A 1 110 ? 4.133 -15.341 3.853 1.00 53.72 110 ASP A N 1
ATOM 911 C CA . ASP A 1 110 ? 4.432 -13.920 3.758 1.00 53.72 110 ASP A CA 1
ATOM 912 C C . ASP A 1 110 ? 5.886 -13.627 4.211 1.00 53.72 110 ASP A C 1
ATOM 914 O O . ASP A 1 110 ? 6.161 -12.810 5.092 1.00 53.72 110 ASP A O 1
ATOM 918 N N . SER A 1 111 ? 6.864 -14.371 3.675 1.00 48.38 111 SER A N 1
ATOM 919 C CA . SER A 1 111 ? 8.286 -14.186 4.012 1.00 48.38 111 SER A CA 1
ATOM 920 C C . SER A 1 111 ? 8.923 -13.066 3.173 1.00 48.38 111 SER A C 1
ATOM 922 O O . SER A 1 111 ? 9.090 -13.222 1.963 1.00 48.38 111 SER A O 1
ATOM 924 N N . GLY A 1 112 ? 9.339 -11.960 3.807 1.00 54.78 112 GLY A N 1
ATOM 925 C CA . GLY A 1 112 ? 10.075 -10.856 3.154 1.00 54.78 112 GLY A CA 1
ATOM 926 C C . GLY A 1 112 ? 9.304 -9.540 2.983 1.00 54.78 112 GLY A C 1
ATOM 927 O O . GLY A 1 112 ? 9.694 -8.700 2.171 1.00 54.78 112 GLY A O 1
ATOM 928 N N . GLU A 1 113 ? 8.218 -9.364 3.727 1.00 59.88 113 GLU A N 1
ATOM 929 C CA . GLU A 1 113 ? 7.354 -8.181 3.692 1.00 59.88 113 GLU A CA 1
ATOM 930 C C . GLU A 1 113 ? 7.837 -7.089 4.646 1.00 59.88 113 GLU A C 1
ATOM 932 O O . GLU A 1 113 ? 8.369 -7.373 5.721 1.00 59.88 113 GLU A O 1
ATOM 937 N N . TYR A 1 114 ? 7.568 -5.833 4.294 1.00 61.06 114 TYR A N 1
ATOM 938 C CA . TYR A 1 114 ? 7.671 -4.718 5.229 1.00 61.06 114 TYR A CA 1
ATOM 939 C C . TYR A 1 114 ? 6.264 -4.307 5.649 1.00 61.06 114 TYR A C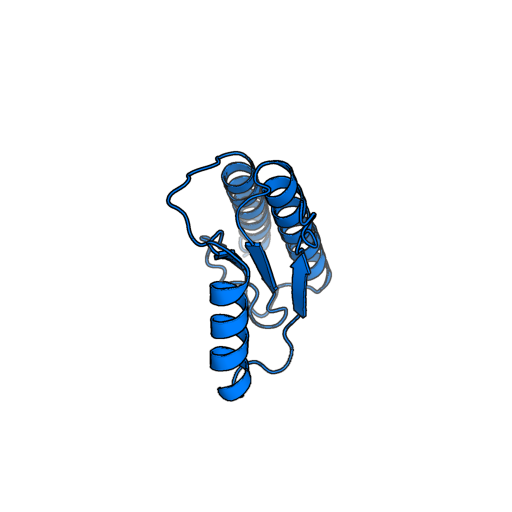 1
ATOM 941 O O . TYR A 1 114 ? 5.483 -3.795 4.847 1.00 61.06 114 TYR A O 1
ATOM 949 N N . ARG A 1 115 ? 5.954 -4.519 6.929 1.00 62.34 115 ARG A N 1
ATOM 950 C CA . ARG A 1 115 ? 4.696 -4.082 7.540 1.00 62.34 115 ARG A CA 1
ATOM 951 C C . ARG A 1 115 ? 4.957 -2.807 8.322 1.00 62.34 115 ARG A C 1
ATOM 953 O O . ARG A 1 115 ? 5.745 -2.815 9.269 1.00 62.34 115 ARG A O 1
ATOM 960 N N . LEU A 1 116 ? 4.313 -1.716 7.920 1.00 63.47 116 LEU A N 1
ATOM 961 C CA . LEU A 1 116 ? 4.378 -0.451 8.643 1.00 63.47 116 LEU A CA 1
ATOM 962 C C . LEU A 1 116 ? 3.022 -0.127 9.244 1.00 63.47 116 LEU A C 1
ATOM 964 O O . LEU A 1 116 ? 2.029 0.071 8.543 1.00 63.47 116 LEU A O 1
ATOM 968 N N . PHE A 1 117 ? 3.023 -0.066 10.571 1.00 62.47 117 PHE A N 1
ATOM 969 C CA . PHE A 1 117 ? 1.869 0.279 11.380 1.00 62.47 117 PHE A CA 1
ATOM 970 C C . PHE A 1 117 ? 1.990 1.731 11.810 1.00 62.47 117 PHE A C 1
ATOM 972 O O . PHE A 1 117 ? 2.988 2.123 12.416 1.00 62.47 117 PHE A O 1
ATOM 979 N N . LEU A 1 118 ? 0.947 2.512 11.558 1.00 55.12 118 LEU A N 1
ATOM 980 C CA . LEU A 1 118 ? 0.770 3.787 12.229 1.00 55.12 118 LEU A CA 1
ATOM 981 C C . LEU A 1 118 ? -0.537 3.718 13.006 1.00 55.12 118 LEU A C 1
ATOM 983 O O . LEU A 1 118 ? -1.619 3.943 12.470 1.00 55.12 118 LEU A O 1
ATOM 987 N N . ASN A 1 119 ? -0.427 3.389 14.290 1.00 52.47 119 ASN A N 1
ATOM 988 C CA . ASN A 1 119 ? -1.529 3.555 15.220 1.00 52.47 119 ASN A CA 1
ATOM 989 C C . ASN A 1 119 ? -1.322 4.880 15.949 1.00 52.47 119 ASN A C 1
ATOM 991 O O . ASN A 1 119 ? -0.231 5.136 16.468 1.00 52.47 119 ASN A O 1
ATOM 995 N N . LYS A 1 120 ? -2.346 5.734 16.000 1.00 45.34 120 LYS A N 1
ATOM 996 C CA . LYS A 1 120 ? -2.335 6.789 17.009 1.00 45.34 120 LYS A CA 1
ATOM 997 C C . LYS A 1 120 ? -2.681 6.063 18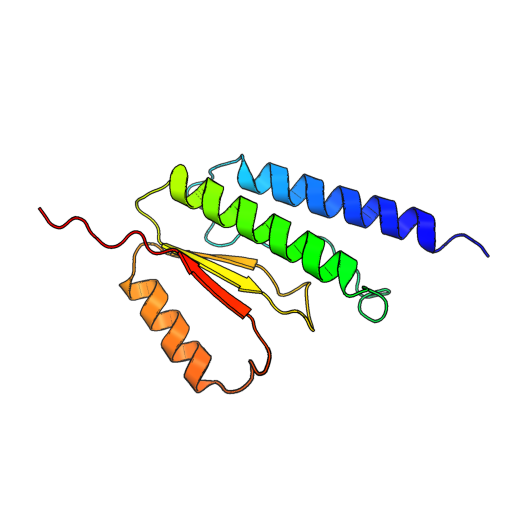.300 1.00 45.34 120 LYS A C 1
ATOM 999 O O . LYS A 1 120 ? -3.792 5.567 18.442 1.00 45.34 120 LYS A O 1
ATOM 1004 N N . VAL A 1 121 ? -1.700 5.913 19.186 1.00 43.50 121 VAL A N 1
ATOM 1005 C CA . VAL A 1 121 ? -1.958 5.465 20.554 1.00 43.50 121 VAL A CA 1
ATOM 1006 C C . VAL A 1 121 ? -3.116 6.305 21.087 1.00 43.50 121 VAL A C 1
ATOM 1008 O O . VAL A 1 121 ? -3.094 7.532 20.971 1.00 43.50 121 VAL A O 1
ATOM 1011 N N . ASN A 1 122 ? -4.139 5.615 21.586 1.00 37.69 122 ASN A N 1
ATOM 1012 C CA . ASN A 1 122 ? -5.269 6.180 22.301 1.00 37.69 122 ASN A CA 1
ATOM 1013 C C . ASN A 1 122 ? -4.806 7.326 23.214 1.00 37.69 122 ASN A C 1
ATOM 1015 O O . ASN A 1 122 ? -3.943 7.122 24.064 1.00 37.69 122 ASN A O 1
ATOM 1019 N N . ASN A 1 123 ? -5.424 8.498 23.080 1.00 33.03 123 ASN A N 1
ATOM 1020 C CA . ASN A 1 123 ? -5.817 9.224 24.280 1.00 33.03 123 ASN A CA 1
ATOM 1021 C C . ASN A 1 123 ? -7.020 8.451 24.834 1.00 33.03 123 ASN A C 1
ATOM 1023 O O . ASN A 1 123 ? -8.058 8.452 24.168 1.00 33.03 123 ASN A O 1
ATOM 1027 N N . PRO A 1 124 ? -6.919 7.768 25.982 1.00 37.34 124 PRO A N 1
ATOM 1028 C CA . PRO A 1 124 ? -8.091 7.577 26.807 1.00 37.34 124 PRO A CA 1
ATOM 1029 C C . PRO A 1 124 ? -8.384 8.910 27.515 1.00 37.34 124 PRO A C 1
ATOM 1031 O O . PRO A 1 124 ? -7.475 9.536 28.066 1.00 37.34 124 PRO A O 1
ATOM 1034 N N . GLU A 1 125 ? -9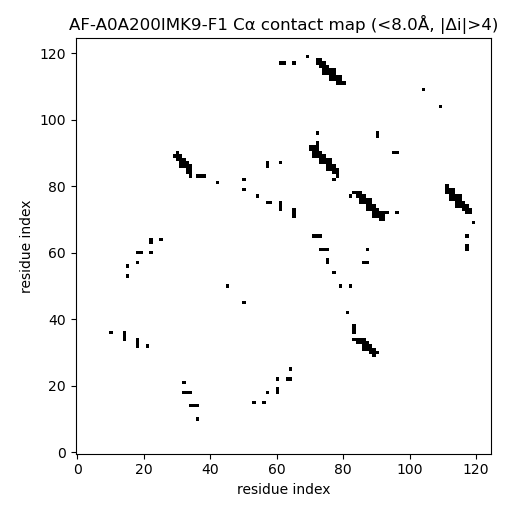.635 9.358 27.431 1.00 32.56 125 GLU A N 1
ATOM 1035 C CA . GLU A 1 125 ? -10.242 10.144 28.513 1.00 32.56 125 GLU A CA 1
ATOM 1036 C C . GLU A 1 125 ? -10.250 9.326 29.813 1.00 32.56 125 GLU A C 1
ATOM 1038 O O . GLU A 1 125 ? -10.367 8.078 29.725 1.00 32.56 125 GLU A O 1
#